Protein AF-A0A6I7PPX6-F1 (afdb_monomer)

Secondary structure (DSSP, 8-state):
-THHHHHHHHHH-HHHHS-HHHHHHHHHHHHHHHHHHHHHHHHHHHTTTS---HHHHHHHHHHHHHHHHHHHHHHHHTT-STT-SS--GGGHHHHHHHHHHHHHHHHHHHHHHT-

pLDDT: mean 90.35, std 13.65, range [46.59, 98.62]

Foldseek 3Di:
DVVVVVVVCVVPDPLCVVDPLLVVLLVQLVVLLVVLQVVLVVLLVCLVVFQDDPVLSVLLNCLSVLLSVQQSCLSNVQCVDSPDPGGDPSVVSNVSSVVSNVSSCVSSVVRNVVD

Structure (mmCIF, N/CA/C/O backbone):
data_AF-A0A6I7PPX6-F1
#
_entry.id   AF-A0A6I7PPX6-F1
#
loop_
_atom_site.group_PDB
_atom_site.id
_atom_site.type_symbol
_atom_site.label_atom_id
_atom_site.label_alt_id
_atom_site.label_comp_id
_atom_site.label_asym_id
_atom_site.label_entity_id
_atom_site.label_seq_id
_atom_site.pdbx_PDB_ins_code
_atom_site.Cartn_x
_atom_site.Cartn_y
_atom_site.Cartn_z
_atom_site.occupancy
_atom_site.B_iso_or_equiv
_atom_site.auth_seq_id
_atom_site.auth_comp_id
_atom_site.auth_asym_id
_atom_site.auth_atom_id
_atom_site.pdbx_PDB_model_num
ATOM 1 N N . GLY A 1 1 ? 18.868 15.377 -2.293 1.00 46.59 1 GLY A N 1
ATOM 2 C CA . GLY A 1 1 ? 17.438 14.985 -2.341 1.00 46.59 1 GLY A CA 1
ATOM 3 C C . GLY A 1 1 ? 17.150 14.349 -3.686 1.00 46.59 1 GLY A C 1
ATOM 4 O O . GLY A 1 1 ? 17.917 14.628 -4.588 1.00 46.59 1 GLY A O 1
ATOM 5 N N . GLY A 1 2 ? 16.122 13.501 -3.823 1.00 53.88 2 GLY A N 1
ATOM 6 C CA . GLY A 1 2 ? 15.906 12.540 -4.933 1.00 53.88 2 GLY A CA 1
ATOM 7 C C . GLY A 1 2 ? 16.390 12.916 -6.348 1.00 53.88 2 GLY A C 1
ATOM 8 O O . GLY A 1 2 ? 16.990 12.078 -7.014 1.00 53.88 2 GLY A O 1
ATOM 9 N N . GLU A 1 3 ? 16.251 14.175 -6.768 1.00 62.78 3 GLU A N 1
ATOM 10 C CA . GLU A 1 3 ? 16.823 14.736 -8.007 1.00 62.78 3 GLU A CA 1
ATOM 11 C C . GLU A 1 3 ? 18.348 14.546 -8.163 1.00 62.78 3 GLU A C 1
ATOM 13 O O . GLU A 1 3 ? 18.839 14.283 -9.257 1.00 62.78 3 GLU A O 1
ATOM 18 N N . SER A 1 4 ? 19.126 14.606 -7.077 1.00 62.38 4 SER A N 1
ATOM 19 C CA . SER A 1 4 ? 20.581 14.393 -7.102 1.00 62.38 4 SER A CA 1
ATOM 20 C C . SER A 1 4 ? 20.959 12.935 -7.381 1.00 62.38 4 SER A C 1
ATOM 22 O O . SER A 1 4 ? 21.983 12.676 -8.007 1.00 62.38 4 SER A O 1
ATOM 24 N N . ILE A 1 5 ? 20.117 11.985 -6.960 1.00 59.25 5 ILE A N 1
ATOM 25 C CA . ILE A 1 5 ? 20.297 10.552 -7.240 1.00 59.25 5 ILE A CA 1
ATOM 26 C C . ILE A 1 5 ? 19.807 10.226 -8.651 1.00 59.25 5 ILE A C 1
ATOM 28 O O . ILE A 1 5 ? 20.484 9.497 -9.375 1.00 59.25 5 ILE A O 1
ATOM 32 N N . LEU A 1 6 ? 18.704 10.844 -9.089 1.00 62.62 6 LEU A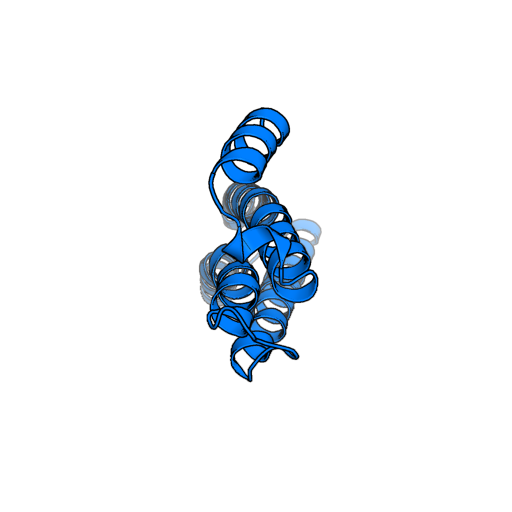 N 1
ATOM 33 C CA . LEU A 1 6 ? 18.268 10.783 -10.482 1.00 62.62 6 LEU A CA 1
ATOM 34 C C . LEU A 1 6 ? 19.385 11.279 -11.408 1.00 62.62 6 LEU A C 1
ATOM 36 O O . LEU A 1 6 ? 19.755 10.565 -12.335 1.00 62.62 6 LEU A O 1
ATOM 40 N N . ARG A 1 7 ? 20.002 12.433 -11.120 1.00 63.78 7 ARG A N 1
ATOM 41 C C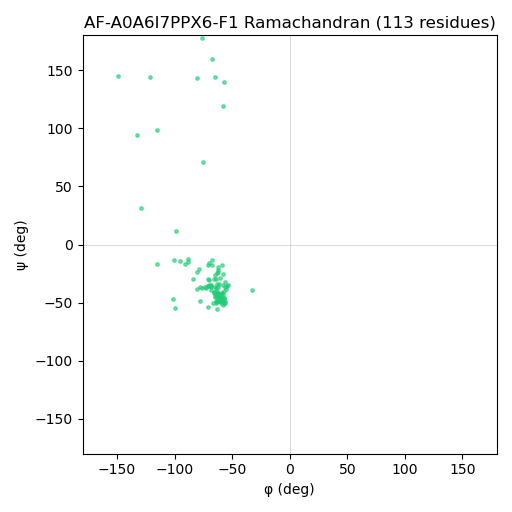A . ARG A 1 7 ? 21.082 13.021 -11.933 1.00 63.78 7 ARG A CA 1
ATOM 42 C C . ARG A 1 7 ? 22.346 12.151 -12.005 1.00 63.78 7 ARG A C 1
ATOM 44 O O . ARG A 1 7 ? 22.988 12.114 -13.050 1.00 63.78 7 ARG A O 1
ATOM 51 N N . MET A 1 8 ? 22.682 11.417 -10.942 1.00 64.81 8 MET A N 1
ATOM 52 C CA . MET A 1 8 ? 23.816 10.480 -10.936 1.00 64.81 8 MET A CA 1
ATOM 53 C C . MET A 1 8 ? 23.527 9.208 -11.756 1.00 64.81 8 MET A C 1
ATOM 55 O O . MET A 1 8 ? 24.393 8.718 -12.481 1.00 64.81 8 MET A O 1
ATOM 59 N N . VAL A 1 9 ? 22.288 8.703 -11.720 1.00 59.47 9 VAL A N 1
ATOM 60 C CA . VAL A 1 9 ? 21.842 7.577 -12.563 1.00 59.47 9 VAL A CA 1
ATOM 61 C C . VAL A 1 9 ? 21.722 7.992 -14.038 1.00 59.47 9 VAL A C 1
ATOM 63 O O . VAL A 1 9 ? 22.089 7.206 -14.914 1.00 59.47 9 VAL A O 1
ATOM 66 N N . TYR A 1 10 ? 21.300 9.234 -14.314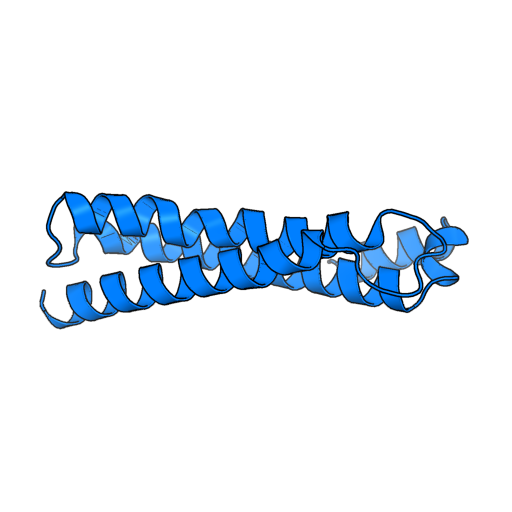 1.00 58.25 10 TYR A N 1
ATOM 67 C CA . TYR A 1 10 ? 21.229 9.830 -15.659 1.00 58.25 10 TYR A CA 1
ATOM 68 C C . TYR A 1 10 ? 22.574 9.809 -16.400 1.00 58.25 10 TYR A C 1
ATOM 70 O O . TYR A 1 10 ? 22.584 9.682 -17.620 1.00 58.25 10 TYR A O 1
ATOM 78 N N . LEU A 1 11 ? 23.695 9.911 -15.681 1.00 58.47 11 LEU A N 1
ATOM 79 C CA . LEU A 1 11 ? 25.039 9.934 -16.270 1.00 58.47 11 LEU A CA 1
ATOM 80 C C . LEU A 1 11 ? 25.658 8.538 -16.453 1.00 58.47 11 LEU A C 1
ATOM 82 O O . LEU A 1 11 ? 26.632 8.405 -17.185 1.00 58.47 11 LEU A O 1
ATOM 86 N N . THR A 1 12 ? 25.103 7.500 -15.816 1.00 60.41 12 THR A N 1
ATOM 87 C CA . THR A 1 12 ? 25.788 6.199 -15.671 1.00 60.41 12 THR A CA 1
ATOM 88 C C . THR A 1 12 ? 25.088 5.043 -16.407 1.00 60.41 12 THR A C 1
ATOM 90 O O . THR A 1 12 ? 25.702 4.004 -16.626 1.00 60.41 12 THR A O 1
ATOM 93 N N . ASN A 1 13 ? 23.814 5.174 -16.814 1.00 57.06 13 ASN A N 1
ATOM 94 C CA . ASN A 1 13 ? 23.044 4.059 -17.393 1.00 57.06 13 ASN A CA 1
ATOM 95 C C . ASN A 1 13 ? 22.285 4.411 -18.688 1.00 57.06 13 ASN A C 1
ATOM 97 O O . ASN A 1 13 ? 21.112 4.788 -18.674 1.00 57.06 13 ASN A O 1
ATOM 101 N N . ASP A 1 14 ? 22.921 4.136 -19.827 1.00 59.09 14 ASP A N 1
ATOM 102 C CA . ASP A 1 14 ? 22.343 4.219 -21.179 1.00 59.09 14 ASP A CA 1
ATOM 103 C C . ASP A 1 14 ? 21.034 3.399 -21.323 1.00 59.09 14 ASP A C 1
ATOM 105 O O . ASP A 1 14 ? 20.043 3.816 -21.924 1.00 59.09 14 ASP A O 1
ATOM 109 N N . ALA A 1 15 ? 20.940 2.252 -20.641 1.00 57.22 15 ALA A N 1
ATOM 110 C CA . ALA A 1 15 ? 19.750 1.396 -20.661 1.00 57.22 15 ALA A CA 1
ATOM 111 C C . ALA A 1 15 ? 18.519 1.960 -19.916 1.00 57.22 15 ALA A C 1
ATOM 113 O O . ALA A 1 15 ? 17.417 1.441 -20.108 1.00 57.22 15 ALA A O 1
ATOM 114 N N . TYR A 1 16 ? 18.679 2.951 -19.029 1.00 57.56 16 TYR A N 1
ATOM 115 C CA . TYR A 1 16 ? 17.564 3.629 -18.342 1.00 57.56 16 TYR A CA 1
ATOM 116 C C . TYR A 1 16 ? 16.969 4.749 -19.210 1.00 57.56 16 TYR A C 1
ATOM 118 O O . TYR A 1 16 ? 15.772 5.037 -19.150 1.00 57.56 16 TYR A O 1
ATOM 126 N N . MET A 1 17 ? 17.803 5.357 -20.058 1.00 58.31 17 MET A N 1
ATOM 127 C CA . MET A 1 17 ? 17.408 6.431 -20.967 1.00 58.31 17 MET A CA 1
ATOM 128 C C . MET A 1 17 ? 16.629 5.928 -22.178 1.00 58.31 17 MET A C 1
ATOM 130 O O . MET A 1 17 ? 15.648 6.569 -22.564 1.00 58.31 17 MET A O 1
ATOM 134 N N . ARG A 1 18 ? 17.007 4.762 -22.719 1.00 72.50 18 ARG A N 1
ATOM 135 C CA . ARG A 1 18 ? 16.426 4.218 -23.957 1.00 72.50 18 ARG A CA 1
ATOM 136 C C . ARG A 1 18 ? 14.942 3.856 -23.870 1.00 72.50 18 ARG A C 1
ATOM 138 O O . ARG A 1 18 ? 14.265 3.901 -24.889 1.00 72.50 18 ARG A O 1
ATOM 145 N N . ASN A 1 19 ? 14.418 3.530 -22.685 1.00 87.56 19 ASN A N 1
ATOM 146 C CA . ASN A 1 19 ? 13.025 3.102 -22.532 1.00 87.56 19 ASN A CA 1
ATOM 147 C C . ASN A 1 19 ? 12.199 4.105 -21.693 1.00 87.56 19 ASN A C 1
ATOM 149 O O . ASN A 1 19 ? 12.253 4.068 -20.456 1.00 87.56 19 ASN A O 1
ATOM 153 N N . PRO A 1 20 ? 11.417 5.002 -22.332 1.00 90.12 20 PRO A N 1
ATOM 154 C CA . PRO A 1 20 ? 10.626 6.007 -21.623 1.00 90.12 20 PRO A CA 1
ATOM 155 C C . PRO A 1 20 ? 9.506 5.403 -20.764 1.00 90.12 20 PRO A C 1
ATOM 157 O O . PRO A 1 20 ? 9.173 5.984 -19.728 1.00 90.12 20 PRO A O 1
ATOM 160 N N . LEU A 1 21 ? 8.952 4.243 -21.141 1.00 92.19 21 LEU A N 1
ATOM 161 C CA . LEU A 1 21 ? 7.954 3.530 -20.340 1.00 92.19 21 LEU A CA 1
ATOM 162 C C . LEU A 1 21 ? 8.565 3.068 -19.014 1.00 92.19 21 LEU A C 1
ATOM 164 O O . LEU A 1 21 ? 8.017 3.367 -17.952 1.00 92.19 21 LEU A O 1
ATOM 168 N N . ARG A 1 22 ? 9.724 2.400 -19.064 1.00 91.44 22 ARG A N 1
ATOM 169 C CA . ARG A 1 22 ? 10.400 1.882 -17.864 1.00 91.44 22 ARG A CA 1
ATOM 170 C C . ARG A 1 22 ? 10.756 3.003 -16.891 1.00 91.44 22 ARG A C 1
ATOM 172 O O . ARG A 1 22 ? 10.496 2.883 -15.697 1.00 91.44 22 ARG A O 1
ATOM 179 N N . ARG A 1 23 ? 11.256 4.130 -17.412 1.00 90.44 23 ARG A N 1
ATOM 180 C CA . ARG A 1 23 ? 11.535 5.334 -16.615 1.00 90.44 23 ARG A CA 1
ATOM 181 C C . ARG A 1 23 ? 10.285 5.837 -15.891 1.00 90.44 23 ARG A C 1
ATOM 183 O O . ARG A 1 23 ? 10.331 6.013 -14.680 1.00 90.44 23 ARG A O 1
ATOM 190 N N . ARG A 1 24 ? 9.169 6.032 -16.606 1.00 92.75 24 ARG A N 1
ATOM 191 C CA . ARG A 1 24 ? 7.907 6.512 -16.010 1.00 92.75 24 ARG A CA 1
ATOM 192 C C . ARG A 1 24 ? 7.373 5.555 -14.945 1.00 92.75 24 ARG A C 1
ATOM 194 O O . ARG A 1 24 ? 6.990 6.009 -13.872 1.00 92.75 24 ARG A O 1
ATOM 201 N N . MET A 1 25 ? 7.385 4.251 -15.218 1.00 94.50 25 MET A N 1
ATOM 202 C CA . MET A 1 25 ? 6.889 3.239 -14.282 1.00 94.50 25 MET A CA 1
ATOM 203 C C . MET A 1 25 ? 7.739 3.176 -13.014 1.00 94.50 25 MET A C 1
ATOM 205 O O . MET A 1 25 ? 7.194 3.178 -11.917 1.00 94.50 25 MET A O 1
ATOM 209 N N . TRP A 1 26 ? 9.068 3.218 -13.118 1.00 93.56 26 TRP A N 1
ATOM 210 C CA . TRP A 1 26 ? 9.917 3.232 -11.926 1.00 93.56 26 TRP A CA 1
ATOM 211 C C . TRP A 1 26 ? 9.823 4.550 -11.153 1.00 93.56 26 TRP A C 1
ATOM 213 O O . TRP A 1 26 ? 9.837 4.519 -9.924 1.00 93.56 26 TRP A O 1
ATOM 223 N N . THR A 1 27 ? 9.657 5.696 -11.824 1.00 93.69 27 THR A N 1
ATOM 224 C CA . THR A 1 27 ? 9.336 6.964 -11.146 1.00 93.69 27 THR A CA 1
ATOM 225 C C . THR A 1 27 ? 8.012 6.862 -10.384 1.00 93.69 27 THR A C 1
ATOM 227 O O . THR A 1 27 ? 7.955 7.249 -9.218 1.00 93.69 27 THR A O 1
ATOM 230 N N . ALA A 1 28 ? 6.971 6.280 -10.991 1.00 94.06 28 ALA A N 1
ATOM 231 C CA . ALA A 1 28 ? 5.695 6.037 -10.321 1.00 94.06 28 ALA A CA 1
ATOM 232 C C . ALA A 1 28 ? 5.850 5.089 -9.120 1.00 94.06 28 ALA A C 1
ATOM 234 O O . ALA A 1 28 ? 5.317 5.378 -8.050 1.00 94.06 28 ALA A O 1
ATOM 235 N N . GLY A 1 29 ? 6.628 4.010 -9.254 1.00 95.31 29 GLY A N 1
ATOM 236 C CA . GLY A 1 29 ? 6.935 3.090 -8.157 1.00 95.31 29 GLY A CA 1
ATOM 237 C C . GLY A 1 29 ? 7.585 3.792 -6.960 1.00 95.31 29 GLY A C 1
ATOM 238 O O . GLY A 1 29 ? 7.132 3.614 -5.832 1.00 95.31 29 GLY A O 1
ATOM 239 N N . HIS A 1 30 ? 8.578 4.659 -7.192 1.00 94.44 30 HIS A N 1
ATOM 240 C CA . HIS A 1 30 ? 9.222 5.436 -6.121 1.00 94.44 30 HIS A CA 1
ATOM 241 C C . H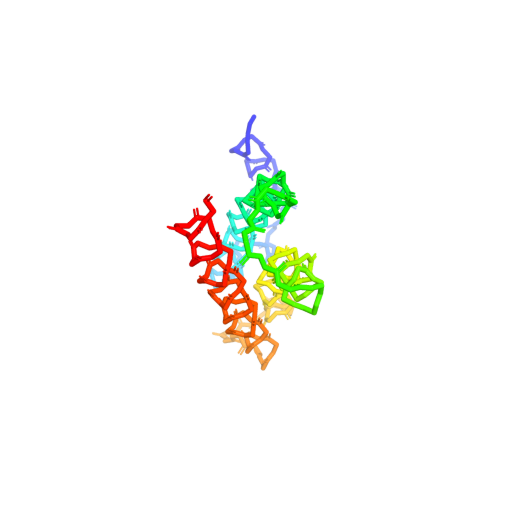IS A 1 30 ? 8.268 6.437 -5.460 1.00 94.44 30 HIS A C 1
ATOM 243 O O . HIS A 1 30 ? 8.275 6.563 -4.236 1.00 94.44 30 HIS A O 1
ATOM 249 N N . ALA A 1 31 ? 7.441 7.125 -6.255 1.00 93.19 31 ALA A N 1
ATOM 250 C CA . ALA A 1 31 ? 6.469 8.082 -5.736 1.00 93.19 31 ALA A CA 1
ATOM 251 C C . ALA A 1 31 ? 5.466 7.407 -4.787 1.00 93.19 31 ALA A C 1
ATOM 253 O O . ALA A 1 31 ? 5.193 7.930 -3.708 1.00 93.19 31 ALA A O 1
ATOM 254 N N . HIS A 1 32 ? 4.968 6.221 -5.153 1.00 96.19 32 HIS A N 1
ATOM 255 C CA . HIS A 1 32 ? 3.990 5.495 -4.344 1.00 96.19 32 HIS A CA 1
ATOM 256 C C . HIS A 1 32 ? 4.616 4.781 -3.139 1.00 96.19 32 HIS A C 1
ATOM 258 O O . HIS A 1 32 ? 4.004 4.772 -2.076 1.00 96.19 32 HIS A O 1
ATOM 264 N N . ALA A 1 33 ? 5.829 4.227 -3.250 1.00 95.94 33 ALA A N 1
ATOM 265 C CA . ALA A 1 33 ? 6.465 3.494 -2.149 1.00 95.94 33 ALA A CA 1
ATOM 266 C C . ALA A 1 33 ? 6.580 4.337 -0.869 1.00 95.94 33 ALA A C 1
ATOM 268 O O . ALA A 1 33 ? 6.160 3.903 0.202 1.00 95.94 33 ALA A O 1
ATOM 269 N N . GLY A 1 34 ? 7.108 5.560 -0.986 1.00 94.38 34 GLY A N 1
ATOM 270 C CA . GLY A 1 34 ? 7.311 6.439 0.166 1.00 94.38 34 GLY A CA 1
ATOM 271 C C . GLY A 1 34 ? 5.997 6.904 0.793 1.00 94.38 34 GLY A C 1
ATOM 272 O O . GLY A 1 34 ? 5.803 6.761 1.999 1.00 94.38 34 GLY A O 1
ATOM 273 N N . VAL A 1 35 ? 5.074 7.427 -0.022 1.00 97.62 35 VAL A N 1
ATOM 274 C CA . VAL A 1 35 ? 3.804 7.972 0.483 1.00 97.62 35 VAL A CA 1
ATOM 275 C C . VAL A 1 35 ? 2.912 6.888 1.090 1.00 97.62 35 VAL A C 1
ATOM 277 O O . VAL A 1 35 ? 2.340 7.109 2.154 1.00 97.62 35 VAL A O 1
ATOM 280 N N . LEU A 1 36 ? 2.829 5.703 0.473 1.00 98.12 36 LEU A N 1
ATOM 281 C CA . LEU A 1 36 ? 2.011 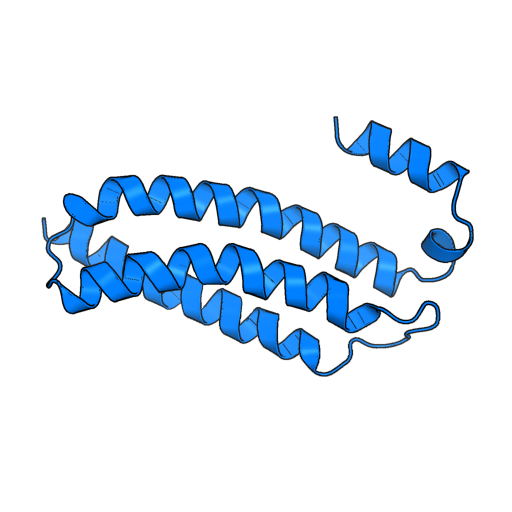4.603 0.987 1.00 98.12 36 LEU A CA 1
ATOM 282 C C . LEU A 1 36 ? 2.605 4.002 2.259 1.00 98.12 36 LEU A C 1
ATOM 284 O O . LEU A 1 36 ? 1.853 3.644 3.165 1.00 98.12 36 LEU A O 1
ATOM 288 N N . LEU A 1 37 ? 3.935 3.931 2.370 1.00 98.06 37 LEU A N 1
ATOM 289 C CA . LEU A 1 37 ? 4.589 3.496 3.601 1.00 98.06 37 LEU A CA 1
ATOM 290 C C . LEU A 1 37 ? 4.292 4.463 4.752 1.00 98.06 37 LEU A C 1
ATOM 292 O O . LEU A 1 37 ? 3.859 4.027 5.814 1.00 98.06 37 LEU A O 1
ATOM 296 N N . ILE A 1 38 ? 4.467 5.769 4.533 1.00 98.38 38 ILE A N 1
ATOM 297 C CA . ILE A 1 38 ? 4.168 6.787 5.551 1.00 98.38 38 ILE A CA 1
ATOM 298 C C . ILE A 1 38 ? 2.690 6.734 5.941 1.00 98.38 38 ILE A C 1
ATOM 300 O O . ILE A 1 38 ? 2.378 6.685 7.128 1.00 98.38 38 ILE A O 1
ATOM 304 N N . LEU A 1 39 ? 1.784 6.680 4.962 1.00 98.19 39 LEU A N 1
ATOM 305 C CA . LEU A 1 39 ? 0.350 6.547 5.210 1.00 98.19 39 LEU A CA 1
ATOM 306 C C . LEU A 1 39 ? 0.032 5.298 6.039 1.00 98.19 39 LEU A C 1
ATOM 308 O O . LEU A 1 39 ? -0.789 5.369 6.947 1.00 98.19 39 LEU A O 1
ATOM 312 N N . SER A 1 40 ? 0.707 4.178 5.769 1.00 98.00 40 SER A N 1
ATOM 313 C CA . SER A 1 40 ? 0.555 2.946 6.546 1.00 98.00 40 SER A CA 1
ATOM 314 C C . SER A 1 40 ? 0.967 3.141 7.998 1.00 98.00 40 SER A C 1
ATOM 316 O O . SER A 1 40 ? 0.209 2.789 8.897 1.00 98.00 40 SER A O 1
ATOM 318 N N . LEU A 1 41 ? 2.134 3.741 8.237 1.00 98.19 41 LEU A N 1
ATOM 319 C CA . LEU A 1 41 ? 2.622 4.010 9.589 1.00 98.19 41 LEU A CA 1
ATOM 320 C C . LEU A 1 41 ? 1.674 4.938 10.352 1.00 98.19 41 LEU A C 1
ATOM 322 O O . LEU A 1 41 ? 1.335 4.648 11.493 1.00 98.19 41 LEU A O 1
ATOM 326 N N . VAL A 1 42 ? 1.203 6.009 9.709 1.00 98.25 42 VAL A N 1
ATOM 327 C CA . VAL A 1 42 ? 0.242 6.944 10.305 1.00 98.25 42 VAL A CA 1
ATOM 328 C C . VAL A 1 42 ? -1.077 6.239 10.609 1.00 98.25 42 VAL A C 1
ATOM 330 O O . VAL A 1 42 ? -1.566 6.335 11.728 1.00 98.25 42 VAL A O 1
ATOM 333 N N . ALA A 1 43 ? -1.639 5.491 9.658 1.00 97.94 43 ALA A N 1
ATOM 334 C CA . ALA A 1 43 ? -2.899 4.779 9.846 1.00 97.94 43 ALA A CA 1
ATOM 335 C C . ALA A 1 43 ? -2.832 3.787 11.016 1.00 97.94 43 ALA A C 1
ATOM 337 O O . ALA A 1 43 ? -3.761 3.730 11.820 1.00 97.94 43 ALA A O 1
ATOM 338 N N . LEU A 1 44 ? -1.718 3.056 11.151 1.00 97.62 44 LEU A N 1
ATOM 339 C CA . LEU A 1 44 ? -1.504 2.092 12.231 1.00 97.62 44 LEU A CA 1
ATOM 340 C C . LEU A 1 44 ? -1.553 2.725 13.630 1.00 97.62 44 LEU A C 1
ATOM 342 O O . LEU A 1 44 ? -1.983 2.045 14.559 1.00 97.62 44 LEU A O 1
ATOM 346 N N . LEU A 1 45 ? -1.199 4.007 13.784 1.00 97.50 45 LEU A N 1
ATOM 347 C CA . LEU A 1 45 ? -1.308 4.720 15.067 1.00 97.50 45 LEU A CA 1
ATOM 348 C C . LEU A 1 45 ? -2.760 4.862 15.544 1.00 97.50 45 LEU A C 1
ATOM 350 O O . LEU A 1 45 ? -3.011 4.905 16.743 1.00 97.50 45 LEU A O 1
ATOM 354 N N . TYR A 1 46 ? -3.714 4.927 14.614 1.00 97.31 46 TYR A N 1
ATOM 355 C CA . TYR A 1 46 ? -5.127 5.175 14.912 1.00 97.31 46 TYR A CA 1
ATOM 356 C C . TYR A 1 46 ? -5.964 3.904 15.024 1.00 97.31 46 TYR A C 1
ATOM 358 O O . TYR A 1 46 ? -7.089 3.946 15.520 1.00 97.31 46 TYR A O 1
ATOM 366 N N . VAL A 1 47 ? -5.433 2.767 14.571 1.00 97.19 47 VAL A N 1
ATOM 367 C CA . VAL A 1 47 ? -6.150 1.487 14.555 1.00 97.19 47 VAL A CA 1
ATOM 368 C C . VAL A 1 47 ? -6.668 1.110 15.942 1.00 97.19 47 VAL A C 1
ATOM 370 O O . VAL A 1 47 ? -7.772 0.579 16.063 1.00 97.19 47 VAL A O 1
ATOM 373 N N . ASP A 1 48 ? -5.886 1.393 16.983 1.00 93.81 48 ASP A N 1
ATOM 374 C CA . ASP A 1 48 ? -6.244 0.996 18.340 1.00 93.81 48 ASP A CA 1
ATOM 375 C C . ASP A 1 48 ? -7.290 1.898 18.996 1.00 93.81 48 ASP A C 1
ATOM 377 O O . ASP A 1 48 ? -8.002 1.440 19.891 1.00 93.81 48 ASP A O 1
ATOM 381 N N . SER A 1 49 ? -7.426 3.125 18.497 1.00 93.38 49 SER A N 1
ATOM 382 C CA . SER A 1 49 ? -8.425 4.108 18.922 1.00 93.38 49 SER A CA 1
ATOM 383 C C . SER A 1 49 ? -9.751 3.991 18.164 1.00 93.38 49 SER A C 1
ATOM 385 O O . SER A 1 49 ? -10.734 4.597 18.573 1.00 93.38 49 SER A O 1
ATOM 387 N N . ALA A 1 50 ? -9.799 3.238 17.063 1.00 96.00 50 ALA A N 1
ATOM 388 C CA . ALA A 1 50 ? -11.002 3.080 16.252 1.00 96.00 50 ALA A CA 1
ATOM 389 C C . ALA A 1 50 ? -11.979 2.055 16.856 1.00 96.00 50 ALA A C 1
ATOM 391 O O . ALA A 1 50 ? -11.570 0.996 17.346 1.00 96.00 50 ALA A O 1
ATOM 392 N N . ALA A 1 51 ? -13.284 2.324 16.735 1.00 96.00 51 ALA A N 1
ATOM 393 C CA . ALA A 1 51 ? -14.362 1.423 17.146 1.00 96.00 51 ALA A CA 1
ATOM 394 C C . ALA A 1 51 ? -14.522 0.254 16.151 1.00 96.00 51 ALA A C 1
ATOM 396 O O . ALA A 1 51 ? -15.468 0.188 15.362 1.00 96.00 51 ALA A O 1
ATOM 397 N N . LEU A 1 52 ? -13.551 -0.663 16.160 1.00 96.06 52 LEU A N 1
ATOM 398 C CA . LEU A 1 52 ? -13.460 -1.829 15.280 1.00 96.06 52 LEU A CA 1
ATOM 399 C C . LEU A 1 52 ? -13.429 -3.125 16.095 1.00 96.06 52 LEU A C 1
ATOM 401 O O . LEU A 1 52 ? -12.792 -3.187 17.143 1.00 96.06 52 LEU A O 1
ATOM 405 N N . SER A 1 53 ? -14.057 -4.181 15.573 1.00 96.56 53 SER A N 1
ATOM 406 C CA . SER A 1 53 ? -13.862 -5.539 16.092 1.00 96.56 53 SER A CA 1
ATOM 407 C C . SER A 1 53 ? -12.438 -6.034 15.817 1.00 96.56 53 SER A C 1
ATOM 409 O O . SER A 1 53 ? -11.778 -5.563 14.887 1.00 96.56 53 SER A O 1
ATOM 411 N N . ASP A 1 54 ? -11.977 -7.036 16.567 1.00 96.19 54 ASP A N 1
ATOM 412 C CA . ASP A 1 54 ? -10.615 -7.583 16.441 1.00 96.19 54 ASP A CA 1
ATOM 413 C C . ASP A 1 54 ? -10.280 -8.059 15.017 1.00 96.19 54 ASP A C 1
ATOM 415 O O . ASP A 1 54 ? -9.166 -7.860 14.519 1.00 96.19 54 ASP A O 1
ATOM 419 N N . GLY A 1 55 ? -11.266 -8.632 14.318 1.00 97.31 55 GLY A N 1
ATOM 420 C CA . GLY A 1 55 ? -11.121 -9.048 12.922 1.00 97.31 55 GLY A CA 1
ATOM 421 C C . GLY A 1 55 ? -10.8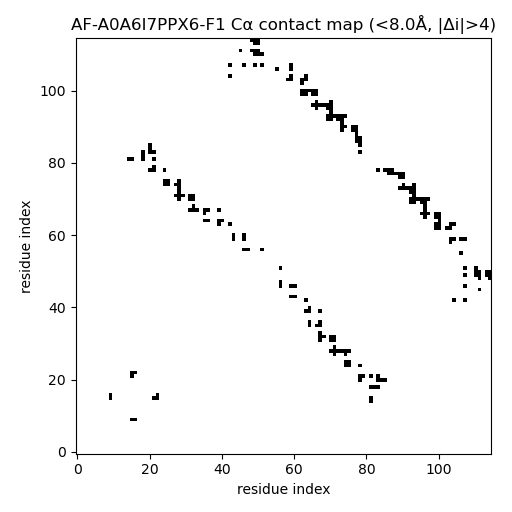94 -7.867 11.975 1.00 97.31 55 GLY A C 1
ATOM 422 O O . GLY A 1 55 ? -9.980 -7.902 11.151 1.00 97.31 55 GLY A O 1
ATOM 423 N N . LEU A 1 56 ? -11.668 -6.786 12.122 1.00 97.31 56 LEU A N 1
ATOM 424 C CA . LEU A 1 56 ? -11.496 -5.573 11.314 1.00 97.31 56 LEU A CA 1
ATOM 425 C C . LEU A 1 56 ? -10.194 -4.842 11.654 1.00 97.31 56 LEU A C 1
ATOM 427 O O . LEU A 1 56 ? -9.523 -4.337 10.755 1.00 97.31 56 LEU A O 1
ATOM 431 N N . ARG A 1 57 ? -9.793 -4.845 12.929 1.00 97.62 57 ARG A N 1
ATOM 432 C CA . ARG A 1 57 ? -8.504 -4.310 13.379 1.00 97.62 57 ARG A CA 1
ATOM 433 C C . ARG A 1 57 ? -7.343 -5.024 12.686 1.00 97.62 57 ARG A C 1
ATOM 435 O O . ARG A 1 57 ? -6.452 -4.381 12.134 1.00 97.62 57 ARG A O 1
ATOM 442 N N . THR A 1 58 ? -7.388 -6.355 12.662 1.00 97.81 58 THR A N 1
ATOM 443 C CA . THR A 1 58 ? -6.391 -7.193 11.981 1.00 97.81 58 THR A CA 1
ATOM 444 C C . THR A 1 58 ? -6.385 -6.946 10.475 1.00 97.81 58 THR A C 1
ATOM 446 O O . THR A 1 58 ? -5.318 -6.779 9.887 1.00 97.81 58 THR A O 1
ATOM 449 N N . LEU A 1 59 ? -7.567 -6.841 9.859 1.00 98.00 59 LEU A N 1
ATOM 450 C CA . LEU A 1 59 ? -7.699 -6.526 8.439 1.00 98.00 59 LEU A CA 1
ATOM 451 C C . LEU A 1 59 ? -7.010 -5.203 8.096 1.00 98.00 59 LEU A C 1
ATOM 453 O O . LEU A 1 59 ? -6.193 -5.178 7.182 1.00 98.00 59 LEU A O 1
ATOM 457 N N . VAL A 1 60 ? -7.273 -4.122 8.836 1.00 98.06 60 VAL A N 1
ATOM 458 C CA . VAL A 1 60 ? -6.653 -2.808 8.580 1.00 98.06 60 VAL A CA 1
ATOM 459 C C . VAL A 1 60 ? -5.130 -2.865 8.748 1.00 98.06 60 VAL A C 1
ATOM 461 O O . VAL A 1 60 ? -4.401 -2.328 7.909 1.00 98.06 60 VAL A O 1
ATOM 464 N N . ARG A 1 61 ? -4.646 -3.571 9.782 1.00 98.19 61 ARG A N 1
ATOM 465 C CA . ARG A 1 61 ? -3.208 -3.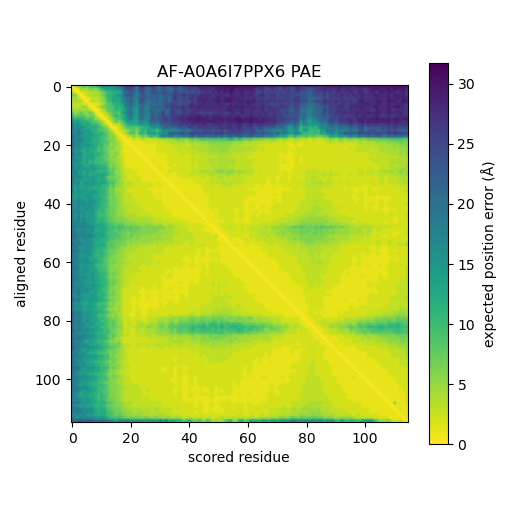746 10.065 1.00 98.19 61 ARG A CA 1
ATOM 466 C C . ARG A 1 61 ? -2.446 -4.470 8.960 1.00 98.19 61 ARG A C 1
ATOM 468 O O . ARG A 1 61 ? -1.233 -4.318 8.876 1.00 98.19 61 ARG A O 1
ATOM 475 N N . ILE A 1 62 ? -3.135 -5.238 8.121 1.00 98.31 62 ILE A N 1
ATOM 476 C CA . ILE A 1 62 ? -2.535 -5.950 6.990 1.00 98.31 62 ILE A CA 1
ATOM 477 C C . ILE A 1 62 ? -2.798 -5.197 5.683 1.00 98.31 62 ILE A C 1
ATOM 479 O O . ILE A 1 62 ? -1.875 -4.974 4.902 1.00 98.31 62 ILE A O 1
ATOM 483 N N . ALA A 1 63 ? -4.039 -4.772 5.450 1.00 97.94 63 ALA A N 1
ATOM 484 C CA . ALA A 1 63 ? -4.491 -4.242 4.170 1.00 97.94 63 ALA A CA 1
ATOM 485 C C . ALA A 1 63 ? -3.791 -2.932 3.776 1.00 97.94 63 ALA A C 1
ATOM 487 O O . ALA A 1 63 ? -3.416 -2.764 2.611 1.00 97.94 63 ALA A O 1
ATOM 488 N N . ILE A 1 64 ? -3.583 -2.018 4.732 1.00 98.00 64 ILE A N 1
ATOM 489 C CA . ILE A 1 64 ? -2.934 -0.731 4.452 1.00 98.00 64 ILE A CA 1
ATOM 490 C C . ILE A 1 64 ? -1.433 -0.936 4.169 1.00 98.00 64 ILE A C 1
ATOM 492 O O . ILE A 1 64 ? -1.009 -0.570 3.068 1.00 98.00 64 ILE A O 1
ATOM 496 N N . PRO A 1 65 ? -0.638 -1.599 5.041 1.00 98.25 65 PRO A N 1
ATOM 497 C CA . PRO A 1 65 ? 0.779 -1.855 4.757 1.00 98.25 65 PRO A CA 1
ATOM 498 C C . PRO A 1 65 ? 1.020 -2.710 3.510 1.00 98.25 65 PRO A C 1
ATOM 500 O O . PRO A 1 65 ? 1.987 -2.474 2.789 1.00 98.25 65 PRO A O 1
ATOM 503 N N . ALA A 1 66 ? 0.132 -3.663 3.202 1.00 98.31 66 ALA A N 1
ATOM 504 C CA . ALA A 1 66 ? 0.245 -4.478 1.992 1.00 98.31 66 ALA A CA 1
ATOM 505 C C . ALA A 1 66 ? 0.262 -3.624 0.713 1.00 98.31 66 ALA A C 1
ATOM 507 O O . ALA A 1 66 ? 1.000 -3.928 -0.227 1.00 98.31 66 ALA A O 1
ATOM 508 N N . SER A 1 67 ? -0.481 -2.512 0.682 1.00 98.12 67 SER A N 1
ATOM 509 C CA . SER A 1 67 ? -0.486 -1.592 -0.463 1.00 98.12 67 SER A CA 1
ATOM 510 C C . SER A 1 67 ? 0.882 -0.954 -0.724 1.00 98.12 67 SER A C 1
ATOM 512 O O . SER A 1 67 ? 1.286 -0.829 -1.882 1.00 98.12 67 SER A O 1
ATOM 514 N N . ALA A 1 68 ? 1.635 -0.641 0.337 1.00 97.88 68 ALA A N 1
ATOM 515 C CA . ALA A 1 68 ? 2.973 -0.058 0.255 1.00 97.88 68 ALA A CA 1
ATOM 516 C C . ALA A 1 68 ? 4.011 -1.031 -0.326 1.00 97.88 68 ALA A C 1
ATOM 518 O O . ALA A 1 68 ? 5.097 -0.610 -0.712 1.00 97.88 68 ALA A O 1
ATOM 519 N N . ILE A 1 69 ? 3.668 -2.318 -0.421 1.00 97.81 69 ILE A N 1
ATOM 520 C CA . ILE A 1 69 ? 4.477 -3.361 -1.054 1.00 97.81 69 ILE A CA 1
ATOM 521 C C . ILE A 1 69 ? 3.957 -3.636 -2.468 1.00 97.81 69 ILE A C 1
ATOM 523 O O . ILE A 1 69 ? 4.705 -3.550 -3.440 1.00 97.81 69 ILE A O 1
ATOM 527 N N . PHE A 1 70 ? 2.665 -3.943 -2.598 1.00 98.38 70 PHE A N 1
ATOM 528 C CA . PHE A 1 70 ? 2.057 -4.395 -3.850 1.00 98.38 70 PHE A CA 1
ATOM 529 C C . PHE A 1 70 ? 2.110 -3.346 -4.957 1.00 98.38 70 PHE A C 1
ATOM 531 O O . PHE A 1 70 ? 2.472 -3.671 -6.087 1.00 98.38 70 PHE A O 1
ATOM 538 N N . VAL A 1 71 ? 1.806 -2.085 -4.641 1.00 98.19 71 VAL A N 1
ATOM 539 C CA . VAL A 1 71 ? 1.791 -1.004 -5.632 1.00 98.19 71 VAL A CA 1
ATOM 540 C C . VAL A 1 71 ? 3.186 -0.770 -6.231 1.00 98.19 71 VAL A C 1
ATOM 542 O O . VAL A 1 71 ? 3.325 -0.881 -7.452 1.00 98.19 71 VAL A O 1
ATOM 545 N N . PRO A 1 72 ? 4.252 -0.506 -5.449 1.00 97.19 72 PRO A N 1
ATOM 546 C CA . PRO A 1 72 ? 5.582 -0.339 -6.028 1.00 97.19 72 PRO A CA 1
ATOM 547 C C . PRO A 1 72 ? 6.124 -1.621 -6.672 1.00 97.19 72 PRO A C 1
ATOM 549 O O . PRO A 1 72 ? 6.738 -1.533 -7.735 1.00 97.19 72 PRO A O 1
ATOM 552 N N . ALA A 1 73 ? 5.852 -2.807 -6.113 1.00 97.88 73 ALA A N 1
ATOM 553 C CA . ALA A 1 73 ? 6.238 -4.072 -6.743 1.00 97.88 73 ALA A CA 1
ATOM 554 C C . ALA A 1 73 ? 5.632 -4.216 -8.149 1.00 97.88 73 ALA A C 1
ATOM 556 O O . ALA A 1 73 ? 6.343 -4.575 -9.088 1.00 97.88 73 ALA A O 1
ATOM 557 N N . ALA A 1 74 ? 4.357 -3.860 -8.325 1.00 97.81 74 ALA A N 1
ATOM 558 C CA . ALA A 1 74 ? 3.697 -3.860 -9.627 1.00 97.81 74 ALA A CA 1
ATOM 559 C C . ALA A 1 74 ? 4.409 -2.946 -10.634 1.00 97.81 74 ALA A C 1
ATOM 561 O O . ALA A 1 74 ? 4.697 -3.350 -11.761 1.00 97.81 74 ALA A O 1
ATOM 562 N N . PHE A 1 75 ? 4.746 -1.723 -10.224 1.00 96.62 75 PHE A N 1
ATOM 563 C CA . PHE A 1 75 ? 5.412 -0.748 -11.086 1.00 96.62 75 PHE A CA 1
ATOM 564 C C . PHE A 1 75 ? 6.855 -1.126 -11.442 1.00 96.62 75 PHE A C 1
ATOM 566 O O . PHE A 1 75 ? 7.290 -0.869 -12.564 1.00 96.62 75 PHE A O 1
ATOM 573 N N . PHE A 1 76 ? 7.603 -1.755 -10.534 1.00 94.81 76 PHE A N 1
ATOM 574 C CA . PHE A 1 76 ? 8.978 -2.175 -10.814 1.00 94.81 76 PHE A CA 1
ATOM 575 C C . PHE A 1 76 ? 9.043 -3.444 -11.665 1.00 94.81 76 PHE A C 1
ATOM 577 O O . PHE A 1 76 ? 9.766 -3.481 -12.664 1.00 94.81 76 PHE A O 1
ATOM 584 N N . LEU A 1 77 ? 8.279 -4.469 -11.284 1.00 96.31 77 LEU A N 1
ATOM 585 C CA . LEU A 1 77 ? 8.363 -5.806 -11.873 1.00 96.31 77 LEU A CA 1
ATOM 586 C C . LEU A 1 77 ? 7.613 -5.921 -13.205 1.00 96.31 77 LEU A C 1
ATOM 588 O O . LEU A 1 77 ? 7.968 -6.758 -14.038 1.00 96.31 77 LEU A O 1
ATOM 592 N N . SER A 1 78 ? 6.616 -5.063 -13.454 1.00 96.44 78 SER A N 1
ATOM 593 C CA . SER A 1 78 ? 5.857 -5.099 -14.713 1.00 96.44 78 SER A CA 1
ATOM 594 C C . SER A 1 78 ? 6.666 -4.693 -15.947 1.00 96.44 78 SER A C 1
ATOM 596 O O . SER A 1 78 ? 6.275 -5.014 -17.066 1.00 96.44 78 SER A O 1
ATOM 598 N N . VAL A 1 79 ? 7.806 -4.026 -15.755 1.00 95.19 79 VAL A N 1
ATOM 599 C CA . VAL A 1 79 ? 8.673 -3.516 -16.827 1.00 95.19 79 VAL A CA 1
ATOM 600 C C . VAL A 1 79 ? 10.135 -3.928 -16.638 1.00 95.19 79 VAL A C 1
ATOM 602 O O . VAL A 1 79 ? 11.042 -3.186 -17.001 1.00 95.19 79 VAL A O 1
ATOM 605 N N . LEU A 1 80 ? 10.385 -5.094 -16.034 1.00 90.44 80 LEU A N 1
ATOM 606 C CA . LEU A 1 80 ? 11.742 -5.555 -15.726 1.00 90.44 80 LEU A CA 1
ATOM 607 C C . LEU A 1 80 ? 12.658 -5.687 -16.974 1.00 90.44 80 LEU A C 1
ATOM 609 O O . LEU A 1 80 ? 13.810 -5.244 -16.892 1.00 90.44 80 LEU A O 1
ATOM 613 N N . PRO A 1 81 ? 12.197 -6.218 -18.133 1.00 90.06 81 PRO A N 1
ATOM 614 C CA . PRO A 1 81 ? 13.004 -6.255 -19.358 1.00 90.06 81 PRO A CA 1
ATOM 615 C C . PRO A 1 81 ? 13.313 -4.857 -19.914 1.00 90.06 81 PRO A C 1
ATOM 617 O O . PRO A 1 81 ? 12.490 -3.938 -19.855 1.00 90.06 81 PRO A O 1
ATOM 620 N N . ARG A 1 82 ? 14.511 -4.678 -20.486 1.00 84.81 82 ARG A N 1
ATOM 621 C CA . ARG A 1 82 ? 15.015 -3.349 -20.887 1.00 84.81 82 ARG A CA 1
ATOM 622 C C . ARG A 1 82 ? 14.291 -2.760 -22.103 1.00 84.81 82 ARG A C 1
ATOM 624 O O . ARG A 1 82 ? 14.166 -1.540 -22.197 1.00 84.81 82 ARG A O 1
ATOM 631 N N . ASP A 1 83 ? 13.808 -3.622 -22.978 1.00 87.06 83 ASP A N 1
ATOM 632 C CA . ASP A 1 83 ? 13.126 -3.394 -24.255 1.00 87.06 83 ASP A CA 1
ATOM 633 C C . ASP A 1 83 ? 11.593 -3.492 -24.149 1.00 87.06 83 ASP A C 1
ATOM 635 O O . ASP A 1 83 ? 10.894 -3.502 -25.153 1.00 87.06 83 ASP A O 1
ATOM 639 N N . THR A 1 84 ? 11.051 -3.520 -22.928 1.00 88.94 84 THR A N 1
ATOM 640 C CA . THR A 1 84 ? 9.605 -3.604 -22.689 1.00 88.94 84 THR A CA 1
ATOM 641 C C . THR A 1 84 ? 8.837 -2.442 -23.331 1.00 88.94 84 THR A C 1
ATOM 643 O O . THR A 1 84 ? 9.000 -1.295 -22.919 1.00 88.94 84 THR A O 1
ATOM 646 N N . GLU A 1 85 ? 7.926 -2.736 -24.258 1.00 91.50 85 GLU A N 1
ATOM 647 C CA . GLU A 1 85 ? 7.020 -1.736 -24.853 1.00 91.50 85 GLU A CA 1
ATOM 648 C C . GLU A 1 85 ? 5.683 -1.601 -24.108 1.00 91.50 85 GLU A C 1
ATOM 650 O O . GLU A 1 85 ? 4.975 -0.606 -24.260 1.00 91.50 85 GLU A O 1
ATOM 655 N N . ARG A 1 86 ? 5.334 -2.586 -23.269 1.00 93.00 86 ARG A N 1
ATOM 656 C CA . ARG A 1 86 ? 4.104 -2.597 -22.462 1.00 93.00 86 ARG A CA 1
ATOM 657 C C . ARG A 1 86 ? 4.294 -3.341 -21.136 1.00 93.00 86 ARG A C 1
ATOM 659 O O . ARG A 1 86 ? 5.000 -4.346 -21.127 1.00 93.00 86 ARG A O 1
ATOM 666 N N . PRO A 1 87 ? 3.653 -2.911 -20.036 1.00 94.12 87 PRO A N 1
ATOM 667 C CA . PRO A 1 87 ? 3.711 -3.633 -18.768 1.00 94.12 87 PRO A CA 1
ATOM 668 C C . PRO A 1 87 ? 3.213 -5.078 -18.918 1.00 94.12 87 PRO A C 1
ATOM 670 O O . PRO A 1 87 ? 2.225 -5.329 -19.608 1.00 94.12 87 PRO A O 1
ATOM 673 N N . ASN A 1 88 ? 3.876 -6.027 -18.260 1.00 95.81 88 ASN A N 1
ATOM 674 C CA . ASN A 1 88 ? 3.396 -7.404 -18.158 1.00 95.81 88 ASN A CA 1
ATOM 675 C C . ASN A 1 88 ? 2.249 -7.525 -17.127 1.00 95.81 88 ASN A C 1
ATOM 677 O O . ASN A 1 88 ? 1.901 -6.561 -16.441 1.00 95.81 88 ASN A O 1
ATOM 681 N N . GLY A 1 89 ? 1.684 -8.729 -16.980 1.00 96.50 89 GLY A N 1
ATOM 682 C CA . GLY A 1 89 ? 0.546 -8.991 -16.087 1.00 96.50 89 GLY A CA 1
ATOM 683 C C . GLY A 1 89 ? 0.775 -8.663 -14.604 1.00 96.50 89 GLY A C 1
ATOM 684 O O . GLY A 1 89 ? -0.192 -8.463 -13.877 1.00 96.50 89 GLY A O 1
ATOM 685 N N . VAL A 1 90 ? 2.021 -8.515 -14.142 1.00 97.31 90 VAL A N 1
ATOM 686 C CA . VAL A 1 90 ? 2.322 -8.102 -12.759 1.00 97.31 90 VAL A CA 1
ATOM 687 C C . VAL A 1 90 ? 1.771 -6.704 -12.452 1.00 97.31 90 VAL A C 1
ATOM 689 O O . VAL A 1 90 ? 1.529 -6.387 -11.291 1.00 97.31 90 VAL A O 1
ATOM 692 N N . ILE A 1 91 ? 1.468 -5.885 -13.469 1.00 97.56 91 ILE A N 1
ATOM 693 C CA . ILE A 1 91 ? 0.797 -4.593 -13.271 1.00 97.56 91 ILE A CA 1
ATOM 694 C C . ILE A 1 91 ? -0.561 -4.728 -12.561 1.00 97.56 91 ILE A C 1
ATOM 696 O O . ILE A 1 91 ? -0.971 -3.808 -11.855 1.00 97.56 91 ILE A O 1
ATOM 700 N N . TYR A 1 92 ? -1.235 -5.884 -12.659 1.00 97.94 92 TYR A N 1
ATOM 701 C CA . TYR A 1 92 ? -2.491 -6.129 -11.945 1.00 97.94 92 TYR A CA 1
ATOM 702 C C . TYR A 1 92 ? -2.340 -6.082 -10.418 1.00 97.94 92 TYR A C 1
ATOM 704 O O . TYR A 1 92 ? -3.292 -5.746 -9.712 1.00 97.94 92 TYR A O 1
ATOM 712 N N . LEU A 1 93 ? -1.128 -6.309 -9.902 1.00 97.88 93 LEU A N 1
ATOM 713 C CA . LEU A 1 93 ? -0.821 -6.175 -8.482 1.00 97.88 93 LEU A CA 1
ATOM 714 C C . LEU A 1 93 ? -1.001 -4.729 -7.981 1.00 97.88 93 LEU A C 1
ATOM 716 O O . LEU A 1 93 ? -1.318 -4.532 -6.810 1.00 97.88 93 LEU A O 1
ATOM 720 N N . ALA A 1 94 ? -0.898 -3.722 -8.859 1.00 97.94 94 ALA A N 1
ATOM 721 C CA . ALA A 1 94 ? -1.194 -2.337 -8.499 1.00 97.94 94 ALA A CA 1
ATOM 722 C C . ALA A 1 94 ? -2.672 -2.174 -8.123 1.00 97.94 94 ALA A C 1
ATOM 724 O O . ALA A 1 94 ? -2.979 -1.559 -7.105 1.00 97.94 94 ALA A O 1
ATOM 725 N N . TYR A 1 95 ? -3.585 -2.775 -8.893 1.00 97.94 95 TYR A N 1
ATOM 726 C CA . TYR A 1 95 ? -5.020 -2.736 -8.602 1.00 97.94 95 TYR A CA 1
ATOM 727 C C . TYR A 1 95 ? -5.340 -3.448 -7.291 1.00 97.94 95 TYR A C 1
ATOM 729 O O . TYR A 1 95 ? -6.092 -2.914 -6.482 1.00 97.94 95 TYR A O 1
ATOM 737 N N . VAL A 1 96 ? -4.721 -4.608 -7.043 1.00 98.38 96 VAL A N 1
ATOM 738 C CA . VAL A 1 96 ? -4.853 -5.322 -5.762 1.00 98.38 96 VAL A CA 1
ATOM 739 C C . VAL A 1 96 ? -4.346 -4.455 -4.606 1.00 98.38 96 VAL A C 1
ATOM 741 O O . VAL A 1 96 ? -5.024 -4.328 -3.590 1.00 98.38 96 VAL A O 1
ATOM 744 N N . GLY A 1 97 ? -3.191 -3.805 -4.771 1.00 98.31 97 GLY A N 1
ATOM 745 C CA . GLY A 1 97 ? -2.620 -2.899 -3.777 1.00 98.31 97 GLY A CA 1
ATOM 746 C C . GLY A 1 97 ? -3.519 -1.702 -3.465 1.00 98.31 97 GLY A C 1
ATOM 747 O O . GLY A 1 97 ? -3.791 -1.431 -2.296 1.00 98.31 97 GLY A O 1
ATOM 748 N N . PHE A 1 98 ? -4.033 -1.012 -4.486 1.00 98.38 98 PHE A N 1
ATOM 749 C CA . PHE A 1 98 ? -4.940 0.124 -4.295 1.00 98.38 98 PHE A CA 1
ATOM 750 C C . PHE A 1 98 ? -6.307 -0.289 -3.745 1.00 98.38 98 PHE A C 1
ATOM 752 O O . PHE 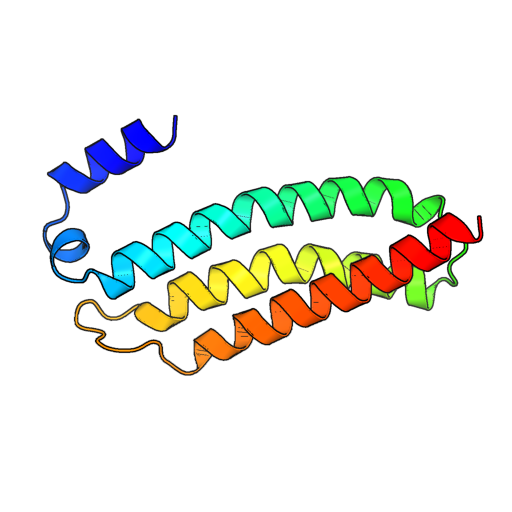A 1 98 ? -6.854 0.422 -2.905 1.00 98.38 98 PHE A O 1
ATOM 759 N N . ALA A 1 99 ? -6.847 -1.438 -4.156 1.00 98.56 99 ALA A N 1
ATOM 760 C CA . ALA A 1 99 ? -8.079 -1.973 -3.586 1.00 98.56 99 ALA A CA 1
ATOM 761 C C . ALA A 1 99 ? -7.899 -2.308 -2.097 1.00 98.56 99 ALA A C 1
ATOM 763 O O . ALA A 1 99 ? -8.722 -1.914 -1.274 1.00 98.56 99 ALA A O 1
ATOM 764 N N . SER A 1 100 ? -6.787 -2.960 -1.741 1.00 98.44 100 SER A N 1
ATOM 765 C CA . SER A 1 100 ? -6.416 -3.250 -0.352 1.00 98.44 100 SER A CA 1
ATOM 766 C C . SER A 1 100 ? -6.321 -1.970 0.485 1.00 98.44 100 SER A C 1
ATOM 768 O O . SER A 1 100 ? -6.905 -1.890 1.567 1.00 98.44 100 SER A O 1
ATOM 770 N N . LEU A 1 101 ? -5.657 -0.936 -0.044 1.00 98.50 101 LEU A N 1
ATOM 771 C CA . LEU A 1 101 ? -5.575 0.375 0.599 1.00 98.50 101 LEU A CA 1
ATOM 772 C C . LEU A 1 101 ? -6.958 0.997 0.812 1.00 98.50 101 LEU A C 1
ATOM 774 O O . LEU A 1 101 ? -7.264 1.434 1.917 1.00 98.50 101 LEU A O 1
ATOM 778 N N . ALA A 1 102 ? -7.786 1.037 -0.234 1.00 98.56 102 ALA A N 1
ATOM 779 C CA . ALA A 1 102 ? -9.110 1.645 -0.183 1.00 98.56 102 ALA A CA 1
ATOM 780 C C . ALA A 1 102 ? -9.997 0.963 0.864 1.00 98.56 102 ALA A C 1
ATOM 782 O O . ALA A 1 102 ? -10.592 1.642 1.696 1.00 98.56 102 ALA A O 1
ATOM 783 N N . ILE A 1 103 ? -10.026 -0.373 0.878 1.00 98.50 103 ILE A N 1
ATOM 784 C CA . ILE A 1 103 ? -10.767 -1.149 1.878 1.00 98.50 103 ILE A CA 1
ATOM 785 C C . ILE A 1 103 ? -10.253 -0.821 3.285 1.00 98.50 103 ILE A C 1
ATOM 787 O O . ILE A 1 103 ? -11.050 -0.504 4.166 1.00 98.50 103 ILE A O 1
ATOM 791 N N . GLY A 1 104 ? -8.932 -0.841 3.495 1.00 98.38 104 GLY A N 1
ATOM 792 C CA . GLY A 1 104 ? -8.329 -0.540 4.794 1.00 98.38 104 GLY A CA 1
ATOM 793 C C . GLY A 1 104 ? -8.657 0.869 5.299 1.00 98.38 104 GLY A C 1
ATOM 794 O O . GLY A 1 104 ? -9.048 1.027 6.454 1.00 98.38 104 GLY A O 1
ATOM 795 N N . LEU A 1 105 ? -8.560 1.884 4.436 1.00 98.44 105 LEU A N 1
ATOM 796 C CA . LEU A 1 105 ? -8.871 3.274 4.782 1.00 98.44 105 LEU A CA 1
ATOM 797 C C . LEU A 1 105 ? -10.362 3.499 5.038 1.00 98.44 105 LEU A C 1
ATOM 799 O O . LEU A 1 105 ? -10.702 4.230 5.962 1.00 98.44 105 LEU A O 1
ATOM 803 N N . ILE A 1 106 ? -11.250 2.872 4.260 1.00 98.62 106 ILE A N 1
ATOM 804 C CA . ILE A 1 106 ? -12.699 2.967 4.479 1.00 98.62 106 ILE A CA 1
ATOM 805 C C . ILE A 1 106 ? -13.064 2.345 5.827 1.00 98.62 106 ILE A C 1
ATOM 807 O O . ILE A 1 106 ? -13.762 2.975 6.618 1.00 98.62 106 ILE A O 1
ATOM 811 N N . VAL A 1 107 ? -12.568 1.138 6.118 1.00 98.44 107 VAL A N 1
ATOM 812 C CA . VAL A 1 107 ? -12.834 0.457 7.394 1.00 98.44 107 VAL A CA 1
ATOM 813 C C . VAL A 1 107 ? -12.305 1.283 8.564 1.00 98.44 107 VAL A C 1
ATOM 815 O O . VAL A 1 107 ? -13.049 1.534 9.511 1.00 98.44 107 VAL A O 1
ATOM 818 N N . LEU A 1 108 ? -11.054 1.751 8.488 1.00 98.19 108 LEU A N 1
ATOM 819 C CA . LEU A 1 108 ? -10.461 2.585 9.531 1.00 98.19 108 LEU A CA 1
ATOM 820 C C . LEU A 1 108 ? -11.227 3.900 9.710 1.00 98.19 108 LEU A C 1
ATOM 822 O O . LEU A 1 108 ? -11.574 4.250 10.832 1.00 98.19 108 LEU A O 1
ATOM 826 N N . GLY A 1 109 ? -11.536 4.601 8.618 1.00 97.75 109 GLY A N 1
ATOM 827 C CA . GLY A 1 109 ? -12.262 5.869 8.648 1.00 97.75 109 GLY A CA 1
ATOM 828 C C . GLY A 1 109 ? -13.652 5.730 9.264 1.00 97.75 109 GLY A C 1
ATOM 829 O O . GLY A 1 109 ? -14.013 6.508 10.141 1.00 97.75 109 GLY A O 1
ATOM 830 N N . VAL A 1 110 ? -14.409 4.697 8.885 1.00 98.06 110 VAL A N 1
ATOM 831 C CA . VAL A 1 110 ? -15.713 4.403 9.500 1.00 98.06 110 VAL A CA 1
ATOM 832 C C . VAL A 1 110 ? -15.562 4.066 10.986 1.00 98.06 110 VAL A C 1
ATOM 834 O O . VAL A 1 110 ? -16.378 4.513 11.787 1.00 98.06 110 VAL A O 1
ATOM 837 N N . GLY A 1 111 ? -14.531 3.308 11.368 1.00 97.31 111 GLY A N 1
ATOM 838 C CA . GLY A 1 111 ? -14.247 2.991 12.770 1.00 97.31 111 GLY A CA 1
ATOM 839 C C . GLY A 1 111 ? -13.891 4.221 13.608 1.00 97.31 111 GLY A C 1
ATOM 840 O O . GLY A 1 111 ? -14.308 4.306 14.757 1.00 97.31 111 GLY A O 1
ATOM 841 N N . LEU A 1 112 ? -13.164 5.181 13.034 1.00 97.00 112 LEU A N 1
ATOM 842 C CA . LEU A 1 112 ? -12.805 6.437 13.699 1.00 97.00 112 LEU A CA 1
ATOM 843 C C . LEU A 1 112 ? -13.991 7.394 13.827 1.00 97.00 112 LEU A C 1
ATOM 845 O O . LEU A 1 112 ? -14.121 8.053 14.846 1.00 97.00 112 LEU A O 1
ATOM 849 N N . LEU A 1 113 ? -14.880 7.450 12.832 1.00 97.50 113 LEU A N 1
ATOM 850 C CA . LEU A 1 113 ? -16.089 8.283 12.893 1.00 97.50 113 LEU A CA 1
ATOM 851 C C . LEU A 1 113 ? -17.138 7.770 13.893 1.00 97.50 113 LEU A C 1
ATOM 853 O O . LEU A 1 113 ? -18.082 8.488 14.208 1.00 97.50 113 LEU A O 1
ATOM 857 N N . ARG A 1 114 ? -17.013 6.515 14.334 1.00 95.50 114 ARG A N 1
ATOM 858 C CA . ARG A 1 114 ? -17.912 5.873 15.306 1.00 95.50 114 ARG A CA 1
ATOM 859 C C . ARG A 1 114 ? -17.353 5.835 16.729 1.00 95.50 114 ARG A C 1
ATOM 861 O O . ARG A 1 114 ? -18.107 5.462 17.624 1.00 95.50 114 ARG A O 1
ATOM 868 N N . ALA A 1 115 ? -16.060 6.106 16.895 1.00 85.94 115 ALA A N 1
ATOM 869 C CA . ALA A 1 115 ? -15.376 6.119 18.186 1.00 85.94 115 ALA A CA 1
ATOM 870 C C . ALA A 1 115 ? -15.720 7.395 18.963 1.00 85.94 115 ALA A C 1
ATOM 872 O O . ALA A 1 115 ? -15.884 7.280 20.197 1.00 85.94 115 ALA A O 1
#

Mean predicted aligned error: 6.76 Å

Radius of gyration: 17.37 Å; Cα contacts (8 Å, |Δi|>4): 130; chains: 1; bounding box: 44×24×44 Å

Solvent-accessible surface area (backbone atoms only — not comparable to full-atom values): 5872 Å² total; per-residue (Å²): 109,74,66,61,58,51,55,55,48,70,75,72,39,72,70,58,68,76,23,66,62,44,45,53,32,42,52,50,16,56,59,45,29,56,54,36,43,51,50,26,58,58,51,59,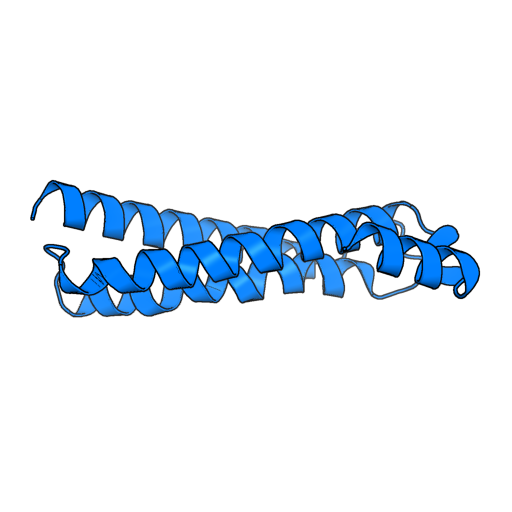72,48,51,82,70,22,61,56,56,72,69,56,43,52,46,35,68,45,25,27,49,46,19,31,48,31,31,23,47,11,34,46,62,14,38,66,57,72,82,50,89,62,70,43,80,50,40,56,36,28,56,54,11,52,50,31,28,51,53,20,51,50,54,50,50,55,14,50,77,69,88

Sequence (115 aa):
GGESILRMVYLTNDAYMRNPLRRRMWTAGHAHAGVLLILSLVALLYVDSAALSDGLRTLVRIAIPASAIFVPAAFFLSVLPRDTERPNGVIYLAYVGFASLAIGLIVLGVGLLRA